Protein AF-A0A7C5C877-F1 (afdb_monomer_lite)

Radius of gyration: 22.72 Å; chains: 1; bounding box: 94×24×44 Å

Foldseek 3Di:
DDDDDDDDPPPPPPPPPPPQPAWAKDFPPDQEAAAADDPRQWGKMATPDDDPDDDDPQKAKKKWKWKDDPVGIDIDIDSDRIDTDGRNDFAKIWIKMKIFIGGPPDPHGPDIHIHDIDIGGYDHCPDD

Structure (mmCIF, N/CA/C/O backbone):
data_AF-A0A7C5C877-F1
#
_entry.id   AF-A0A7C5C877-F1
#
loop_
_atom_site.group_PDB
_atom_site.id
_atom_site.type_symbol
_atom_site.label_atom_id
_atom_site.label_alt_id
_atom_site.label_comp_id
_atom_site.label_asym_id
_atom_site.label_entity_id
_atom_site.label_seq_id
_atom_site.pdbx_PDB_ins_code
_atom_site.Cartn_x
_atom_site.Cartn_y
_atom_site.Cartn_z
_atom_site.occupancy
_atom_site.B_iso_or_equiv
_atom_site.auth_seq_id
_atom_site.auth_comp_id
_atom_site.auth_asym_id
_atom_site.auth_atom_id
_atom_site.pdbx_PDB_model_num
ATOM 1 N N . MET A 1 1 ? -73.601 10.377 4.328 1.00 44.19 1 MET A N 1
ATOM 2 C CA . MET A 1 1 ? -72.405 10.829 5.078 1.00 44.19 1 MET A CA 1
ATOM 3 C C . MET A 1 1 ? -71.413 9.675 5.220 1.00 44.19 1 MET A C 1
ATOM 5 O O . MET A 1 1 ? -71.690 8.744 5.959 1.00 44.19 1 MET A O 1
ATOM 9 N N . ARG A 1 2 ? -70.276 9.697 4.513 1.00 41.47 2 ARG A N 1
ATOM 10 C CA . ARG A 1 2 ? -69.139 8.786 4.758 1.00 41.47 2 ARG A CA 1
ATOM 11 C C . ARG A 1 2 ? -67.857 9.619 4.726 1.00 41.47 2 ARG A C 1
ATOM 13 O O . ARG A 1 2 ? -67.434 10.057 3.661 1.00 41.47 2 ARG A O 1
ATOM 20 N N . LYS A 1 3 ? -67.292 9.893 5.905 1.00 45.81 3 LYS A N 1
ATOM 21 C CA . LYS A 1 3 ? -66.025 10.619 6.072 1.00 45.81 3 LYS A CA 1
ATOM 22 C C . LYS A 1 3 ? -64.880 9.697 5.644 1.00 45.81 3 LYS A C 1
ATOM 24 O O . LYS A 1 3 ? -64.677 8.654 6.255 1.00 45.81 3 LYS A O 1
ATOM 29 N N . ARG A 1 4 ? -64.151 10.062 4.586 1.00 47.81 4 ARG A N 1
ATOM 30 C CA . ARG A 1 4 ? -62.891 9.406 4.209 1.00 47.81 4 ARG A CA 1
ATOM 31 C C . ARG A 1 4 ? -61.760 10.098 4.968 1.00 47.81 4 ARG A C 1
ATOM 33 O O . ARG A 1 4 ? -61.386 11.212 4.618 1.00 47.81 4 ARG A O 1
ATOM 40 N N . VAL A 1 5 ? -61.249 9.455 6.012 1.00 53.59 5 VAL A N 1
ATOM 41 C CA . VAL A 1 5 ? -60.020 9.880 6.693 1.00 53.59 5 VAL A CA 1
ATOM 42 C C . VAL A 1 5 ? -58.850 9.393 5.840 1.00 53.59 5 VAL A C 1
ATOM 44 O O . VAL A 1 5 ? -58.632 8.191 5.718 1.00 53.59 5 VAL A O 1
ATOM 47 N N . LYS A 1 6 ? -58.142 10.315 5.179 1.00 48.38 6 LYS A N 1
ATOM 48 C CA . LYS A 1 6 ? -56.889 10.009 4.480 1.00 48.38 6 LYS A CA 1
ATOM 49 C C . LYS A 1 6 ? -55.763 10.013 5.513 1.00 48.38 6 LYS A C 1
ATOM 51 O O . LYS A 1 6 ? -55.327 11.076 5.940 1.00 48.38 6 LYS A O 1
ATOM 56 N N . LEU A 1 7 ? -55.331 8.826 5.926 1.00 49.19 7 LEU A N 1
ATOM 57 C CA . LEU A 1 7 ? -54.122 8.633 6.718 1.00 49.19 7 LEU A CA 1
ATOM 58 C C . LEU A 1 7 ? -52.917 8.872 5.794 1.00 49.19 7 LEU A C 1
ATOM 60 O O . LEU A 1 7 ? -52.614 8.045 4.938 1.00 49.19 7 LEU A O 1
ATOM 64 N N . VAL A 1 8 ? -52.281 10.037 5.909 1.00 55.12 8 VAL A N 1
ATOM 65 C CA . VAL A 1 8 ? -51.034 10.343 5.198 1.00 55.12 8 VAL A CA 1
ATOM 66 C C . VAL A 1 8 ? -49.895 9.760 6.028 1.00 55.12 8 VAL A C 1
ATOM 68 O O . VAL A 1 8 ? -49.511 10.319 7.052 1.00 55.12 8 VAL A O 1
ATOM 71 N N . LEU A 1 9 ? -49.401 8.596 5.610 1.00 51.38 9 LEU A N 1
ATOM 72 C CA . LEU A 1 9 ? -48.213 7.969 6.176 1.00 51.38 9 LEU A CA 1
ATOM 73 C C . LEU A 1 9 ? -46.988 8.727 5.640 1.00 51.38 9 LEU A C 1
ATOM 75 O O . LEU A 1 9 ? -46.526 8.483 4.527 1.00 51.38 9 LEU A O 1
ATOM 79 N N . LEU A 1 10 ? -46.512 9.710 6.402 1.00 50.94 10 LEU A N 1
ATOM 80 C CA . LEU A 1 10 ? -45.287 10.440 6.090 1.00 50.94 10 LEU A CA 1
ATOM 81 C C . LEU A 1 10 ? -44.096 9.529 6.441 1.00 50.94 10 LEU A C 1
ATOM 83 O O . LEU A 1 10 ? -43.646 9.497 7.585 1.00 50.94 10 LEU A O 1
ATOM 87 N N . LEU A 1 11 ? -43.614 8.735 5.479 1.00 52.50 11 LEU A N 1
ATOM 88 C CA . LEU A 1 11 ? -42.321 8.063 5.613 1.00 52.50 11 LEU A CA 1
ATOM 89 C C . LEU A 1 11 ? -41.234 9.143 5.636 1.00 52.50 11 LEU A C 1
ATOM 91 O O . LEU A 1 11 ? -40.874 9.696 4.597 1.00 52.50 11 LEU A O 1
ATOM 95 N N . MET A 1 12 ? -40.701 9.438 6.823 1.00 53.53 12 MET A N 1
ATOM 96 C CA . MET A 1 12 ? -39.410 10.105 6.947 1.00 53.53 12 MET A CA 1
ATOM 97 C C . MET A 1 12 ? -38.342 9.145 6.424 1.00 53.53 12 MET A C 1
ATOM 99 O O . MET A 1 12 ? -37.824 8.302 7.155 1.00 53.53 12 MET A O 1
ATOM 103 N N . ALA A 1 13 ? -38.032 9.253 5.136 1.00 54.94 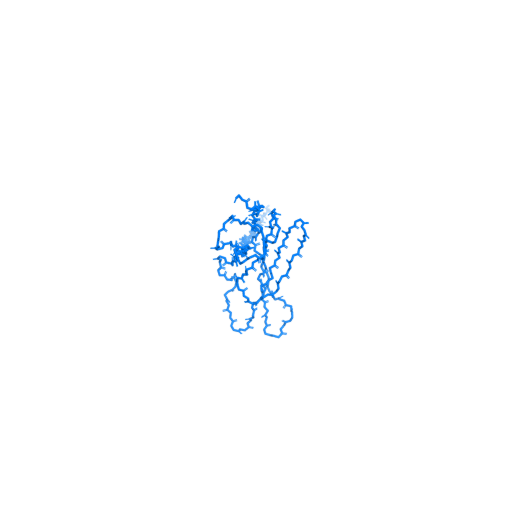13 ALA A N 1
ATOM 104 C CA . ALA A 1 13 ? -36.807 8.706 4.590 1.00 54.94 13 ALA A CA 1
ATOM 105 C C . ALA A 1 13 ? -35.647 9.510 5.193 1.00 54.94 13 ALA A C 1
ATOM 107 O O . ALA A 1 13 ? -35.285 10.574 4.695 1.00 54.94 13 ALA A O 1
ATOM 108 N N . PHE A 1 14 ? -35.088 9.019 6.300 1.00 53.91 14 PHE A N 1
ATOM 109 C CA . PHE A 1 14 ? -33.748 9.401 6.724 1.00 53.91 14 PHE A CA 1
ATOM 110 C C . PHE A 1 14 ? -32.793 8.951 5.618 1.00 53.91 14 PHE A C 1
ATOM 112 O O . PHE A 1 14 ? -32.356 7.802 5.574 1.00 53.91 14 PHE A O 1
ATOM 119 N N . GLY A 1 15 ? -32.516 9.859 4.684 1.00 44.53 15 GLY A N 1
ATOM 120 C CA . GLY A 1 15 ? -31.417 9.737 3.745 1.00 44.53 15 GLY A CA 1
ATOM 121 C C . GLY A 1 15 ? -30.114 9.816 4.525 1.00 44.53 15 GLY A C 1
ATOM 122 O O . GLY A 1 15 ? -29.498 10.875 4.605 1.00 44.53 15 GLY A O 1
ATOM 123 N N . PHE A 1 16 ? -29.698 8.702 5.123 1.00 50.19 16 PHE A N 1
ATOM 124 C CA . PHE A 1 16 ? -28.302 8.509 5.474 1.00 50.19 16 PHE A CA 1
ATOM 125 C C . PHE A 1 16 ? -27.538 8.442 4.155 1.00 50.19 16 PHE A C 1
ATOM 127 O O . PHE A 1 16 ? -27.385 7.378 3.557 1.00 50.19 16 PHE A O 1
ATOM 134 N N . VAL A 1 17 ? -27.074 9.599 3.682 1.00 48.03 17 VAL A N 1
ATOM 135 C CA . VAL A 1 17 ? -25.963 9.661 2.737 1.00 48.03 17 VAL A CA 1
ATOM 136 C C . VAL A 1 17 ? -24.753 9.186 3.533 1.00 48.03 17 VAL A C 1
ATOM 138 O O . VAL A 1 17 ? -24.036 9.968 4.153 1.00 48.03 17 VAL A O 1
ATOM 141 N N . GLY A 1 18 ? -24.612 7.866 3.639 1.00 41.88 18 GLY A N 1
ATOM 142 C CA . GLY A 1 18 ? -23.423 7.239 4.178 1.00 41.88 18 GLY A CA 1
ATOM 143 C C . GLY A 1 18 ? -22.291 7.574 3.228 1.00 41.88 18 GLY A C 1
ATOM 144 O O . GLY A 1 18 ? -22.078 6.862 2.253 1.00 41.88 18 GLY A O 1
ATOM 145 N N . ASN A 1 19 ? -21.598 8.683 3.481 1.00 46.97 19 ASN A N 1
ATOM 146 C CA . ASN A 1 19 ? -20.301 8.925 2.879 1.00 46.97 19 ASN A CA 1
ATOM 147 C C . ASN A 1 19 ? -19.415 7.778 3.360 1.00 46.97 19 ASN A C 1
ATOM 149 O O . ASN A 1 19 ? -18.946 7.785 4.499 1.00 46.97 19 ASN A O 1
ATOM 153 N N . ALA A 1 20 ? -19.262 6.750 2.526 1.00 54.75 20 ALA A N 1
ATOM 154 C CA . ALA A 1 20 ? -18.239 5.745 2.719 1.00 54.75 20 ALA A CA 1
ATOM 155 C C . ALA A 1 20 ? -16.915 6.510 2.747 1.00 54.75 20 ALA A C 1
ATOM 157 O O . ALA A 1 20 ? -16.483 7.044 1.727 1.00 54.75 20 ALA A O 1
ATOM 158 N N . GLN A 1 21 ? -16.339 6.667 3.937 1.00 64.50 21 GLN A N 1
ATOM 159 C CA . GLN A 1 21 ? -15.067 7.350 4.104 1.00 64.50 21 GLN A CA 1
ATOM 160 C C . GLN A 1 21 ? -14.004 6.481 3.435 1.00 64.50 21 GLN A C 1
ATOM 162 O O . GLN A 1 21 ? -13.572 5.467 3.981 1.00 64.50 21 GLN A O 1
ATOM 167 N N . MET A 1 22 ? -13.663 6.836 2.200 1.00 71.94 22 MET A N 1
ATOM 168 C CA . MET A 1 22 ? -12.561 6.230 1.473 1.00 71.94 22 MET A CA 1
ATOM 169 C C . MET A 1 22 ? -11.271 6.777 2.070 1.00 71.94 22 MET A C 1
ATOM 171 O O . MET A 1 22 ? -11.123 7.988 2.233 1.00 71.94 22 MET A O 1
ATOM 175 N N . ALA A 1 23 ? -10.349 5.887 2.419 1.00 82.50 23 ALA A N 1
ATOM 176 C CA . ALA A 1 23 ? -9.015 6.320 2.796 1.00 82.50 23 ALA A CA 1
ATOM 177 C C . ALA A 1 23 ? -8.287 6.836 1.538 1.00 82.50 23 ALA A C 1
ATOM 179 O O . ALA A 1 23 ? -8.535 6.352 0.437 1.00 82.50 23 ALA A O 1
ATOM 180 N N . VAL A 1 24 ? -7.408 7.824 1.655 1.00 87.88 24 VAL A N 1
ATOM 181 C CA . VAL A 1 24 ? -6.687 8.349 0.482 1.00 87.88 24 VAL A CA 1
ATOM 182 C C . VAL A 1 24 ? -5.215 8.010 0.612 1.00 87.88 24 VAL A C 1
ATOM 184 O O . VAL A 1 24 ? -4.666 8.251 1.680 1.00 87.88 24 VAL A O 1
ATOM 187 N N . ILE A 1 25 ? -4.584 7.478 -0.437 1.00 92.19 25 ILE A N 1
ATOM 188 C CA . ILE A 1 25 ? -3.132 7.274 -0.525 1.00 92.19 25 ILE A CA 1
ATOM 189 C C . ILE A 1 25 ? -2.518 8.128 -1.635 1.00 92.19 25 ILE A C 1
ATOM 191 O O . ILE A 1 25 ? -3.141 8.360 -2.672 1.00 92.19 25 ILE A O 1
ATOM 195 N N . SER A 1 26 ? -1.275 8.562 -1.436 1.00 92.44 26 SER A N 1
ATOM 196 C CA . SER A 1 26 ? -0.482 9.277 -2.439 1.00 92.44 26 SER A CA 1
ATOM 197 C C . SER A 1 26 ? 0.993 8.917 -2.325 1.00 92.44 26 SER A C 1
ATOM 199 O O . SER A 1 26 ? 1.465 8.534 -1.254 1.00 92.44 26 SER A O 1
ATOM 201 N N . SER A 1 27 ? 1.714 9.088 -3.432 1.00 92.06 27 SER A N 1
ATOM 202 C CA . SER A 1 27 ? 3.173 9.157 -3.418 1.00 92.06 27 SER A CA 1
ATOM 203 C C . SER A 1 27 ? 3.632 10.468 -2.788 1.00 92.06 27 SER A C 1
ATOM 205 O O . SER A 1 27 ? 3.024 11.515 -3.034 1.00 92.06 27 SER A O 1
ATOM 207 N N . ILE A 1 28 ? 4.682 10.404 -1.967 1.00 90.50 28 ILE A N 1
ATOM 208 C CA . ILE A 1 28 ? 5.293 11.570 -1.312 1.00 90.50 28 ILE A CA 1
ATOM 209 C C . ILE A 1 28 ? 6.635 11.974 -1.919 1.00 90.50 28 ILE A C 1
ATOM 211 O O . ILE A 1 28 ? 7.111 13.068 -1.632 1.00 90.50 28 ILE A O 1
ATOM 215 N N . ASN A 1 29 ? 7.250 11.123 -2.743 1.00 90.62 29 ASN A N 1
ATOM 216 C CA . ASN A 1 29 ? 8.569 11.376 -3.327 1.00 90.62 29 ASN A CA 1
ATOM 217 C C . ASN A 1 29 ? 8.544 11.583 -4.849 1.00 90.62 29 ASN A C 1
ATOM 219 O O . ASN A 1 29 ? 9.588 11.517 -5.485 1.00 90.62 29 ASN A O 1
ATOM 223 N N . GLY A 1 30 ? 7.373 11.879 -5.418 1.00 83.12 30 GLY A N 1
ATOM 224 C CA . GLY A 1 30 ? 7.227 12.251 -6.825 1.00 83.12 30 GLY A CA 1
ATOM 225 C C . GLY A 1 30 ? 6.203 11.409 -7.578 1.00 83.12 30 GLY A C 1
ATOM 226 O O . GLY A 1 30 ? 5.545 10.533 -7.012 1.00 83.12 30 GLY A O 1
ATOM 227 N N . SER A 1 31 ? 6.052 11.725 -8.860 1.00 79.06 31 SER A N 1
ATOM 228 C CA . SER A 1 31 ? 5.113 11.080 -9.787 1.00 79.06 31 SER A CA 1
ATOM 229 C C . SER A 1 31 ? 5.796 10.336 -10.932 1.00 79.06 31 SER A C 1
ATOM 231 O O . SER A 1 31 ? 5.124 9.602 -11.648 1.00 79.06 31 SER A O 1
ATOM 233 N N . GLU A 1 32 ? 7.100 10.532 -11.109 1.00 85.25 32 GLU A N 1
ATOM 234 C CA . GLU A 1 32 ? 7.893 9.948 -12.186 1.00 85.25 32 GLU A CA 1
ATOM 235 C C . GLU A 1 32 ? 9.014 9.127 -11.567 1.00 85.25 32 GLU A C 1
ATOM 237 O O . GLU A 1 32 ? 9.724 9.601 -10.679 1.00 85.25 32 GLU A O 1
ATOM 242 N N . PHE A 1 33 ? 9.145 7.886 -12.021 1.00 94.31 33 PHE A N 1
ATOM 243 C CA . PHE A 1 33 ? 10.113 6.941 -11.491 1.00 94.31 33 PHE A CA 1
ATOM 244 C C . PHE A 1 33 ? 10.800 6.210 -12.630 1.00 94.31 33 PHE A C 1
ATOM 246 O O . PHE A 1 33 ? 10.189 5.908 -13.655 1.00 94.31 33 PHE A O 1
ATOM 253 N N . CYS A 1 34 ? 12.060 5.874 -12.400 1.00 94.38 34 CYS A N 1
ATOM 254 C CA . CYS A 1 34 ? 12.795 4.932 -13.223 1.00 94.38 34 CYS A CA 1
ATOM 255 C C . CYS A 1 34 ? 12.672 3.532 -12.634 1.00 94.38 34 CYS A C 1
ATOM 257 O O . CYS A 1 34 ? 12.638 3.376 -11.410 1.00 94.38 34 CYS A O 1
ATOM 259 N N . SER A 1 35 ? 12.629 2.514 -13.488 1.00 95.75 35 SER A N 1
ATOM 260 C CA . SER A 1 35 ? 12.672 1.130 -13.031 1.00 95.75 35 SER A CA 1
ATOM 261 C C . SER A 1 35 ? 14.066 0.750 -12.543 1.00 95.75 35 SER A C 1
ATOM 263 O O . SER A 1 35 ? 15.056 1.116 -13.174 1.00 95.75 35 SER A O 1
ATOM 265 N N . GLY A 1 36 ? 14.152 -0.028 -11.465 1.00 93.88 36 GLY A N 1
ATOM 266 C CA . GLY A 1 36 ? 15.427 -0.531 -10.962 1.00 93.88 36 GLY A CA 1
ATOM 267 C C . GLY A 1 36 ? 15.357 -1.078 -9.538 1.00 93.88 36 GLY A C 1
ATOM 268 O O . GLY A 1 36 ? 14.287 -1.217 -8.948 1.00 93.88 36 GLY A O 1
ATOM 269 N N . TYR A 1 37 ? 16.523 -1.418 -8.992 1.00 90.69 37 TYR A N 1
ATOM 270 C CA . TYR A 1 37 ? 16.663 -1.994 -7.649 1.00 90.69 37 TYR A CA 1
ATOM 271 C C . TYR A 1 37 ? 17.350 -1.050 -6.648 1.00 90.69 37 TYR A C 1
ATOM 273 O O . TYR A 1 37 ? 17.552 -1.445 -5.497 1.00 90.69 37 TYR A O 1
ATOM 281 N N . GLY A 1 38 ? 17.713 0.164 -7.073 1.00 90.75 38 GLY A N 1
ATOM 282 C CA . GLY A 1 38 ? 18.279 1.206 -6.220 1.00 90.75 38 GLY A CA 1
ATOM 283 C C . GLY A 1 38 ? 17.224 1.846 -5.317 1.00 90.75 38 GLY A C 1
ATOM 284 O O . GLY A 1 38 ? 16.021 1.670 -5.518 1.00 90.75 38 GLY A O 1
ATOM 285 N N . GLU A 1 39 ? 17.663 2.580 -4.294 1.00 89.44 39 GLU A N 1
ATOM 286 C CA . GLU A 1 39 ? 16.761 3.262 -3.350 1.00 89.44 39 GLU A CA 1
ATOM 287 C C . GLU A 1 39 ? 15.918 4.350 -4.040 1.00 89.44 39 GLU A C 1
ATOM 289 O O . GLU A 1 39 ? 14.783 4.611 -3.648 1.00 89.44 39 GLU A O 1
ATOM 294 N N . GLU A 1 40 ? 16.435 4.927 -5.122 1.00 89.62 40 GLU A N 1
ATOM 295 C CA . GLU A 1 40 ? 15.757 5.876 -6.000 1.00 89.62 40 GLU A CA 1
ATOM 296 C C . GLU A 1 40 ? 14.576 5.267 -6.774 1.00 89.62 40 GLU A C 1
ATOM 298 O O . GLU A 1 40 ? 13.690 5.993 -7.222 1.00 89.62 40 GLU A O 1
ATOM 303 N N . ASN A 1 41 ? 14.516 3.936 -6.895 1.00 93.88 41 ASN A N 1
ATOM 304 C CA . ASN A 1 41 ? 13.454 3.215 -7.603 1.00 93.88 41 ASN A CA 1
ATOM 305 C C . ASN A 1 41 ? 12.313 2.786 -6.666 1.00 93.88 41 ASN A C 1
ATOM 307 O O . ASN A 1 41 ? 11.594 1.824 -6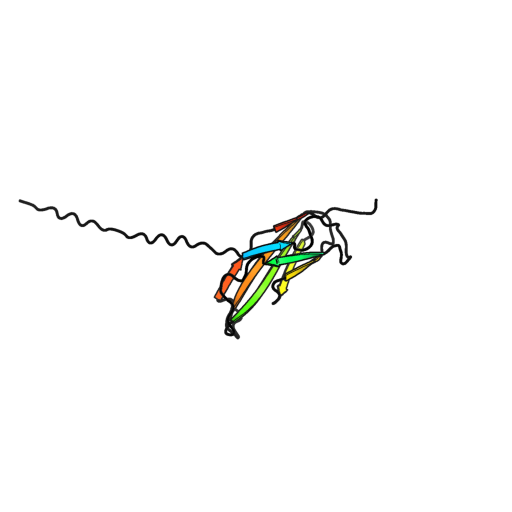.943 1.00 93.88 41 ASN A O 1
ATOM 311 N N . TYR A 1 42 ? 12.155 3.462 -5.528 1.00 95.56 42 TYR A N 1
ATOM 312 C CA . TYR A 1 42 ? 11.065 3.212 -4.594 1.00 95.56 42 TYR A CA 1
ATOM 313 C C . TYR A 1 42 ? 10.061 4.356 -4.632 1.00 95.56 42 TYR A C 1
ATOM 315 O O . TYR A 1 42 ? 10.410 5.514 -4.411 1.00 95.56 42 TYR A O 1
ATOM 323 N N . ALA A 1 43 ? 8.783 4.033 -4.812 1.00 95.50 43 ALA A N 1
ATOM 324 C CA . ALA A 1 43 ? 7.714 4.977 -4.519 1.00 95.50 43 ALA A CA 1
ATOM 325 C C . ALA A 1 43 ? 7.387 4.923 -3.028 1.00 95.50 43 ALA A C 1
ATOM 327 O O . ALA A 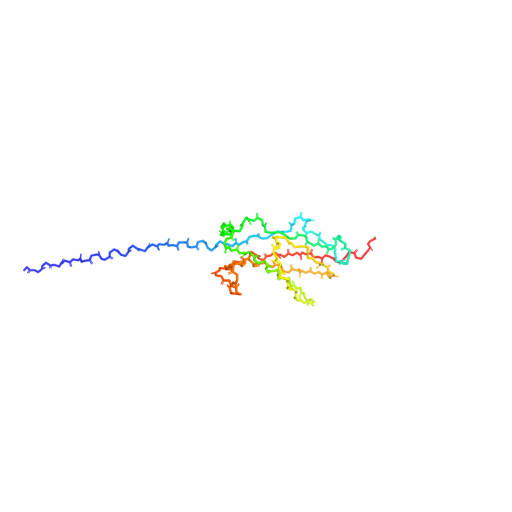1 43 ? 7.001 3.881 -2.493 1.00 95.50 43 ALA A O 1
ATOM 328 N N . HIS A 1 44 ? 7.515 6.055 -2.349 1.00 95.44 44 HIS A N 1
ATOM 329 C CA . HIS A 1 44 ? 7.108 6.188 -0.961 1.00 95.44 44 HIS A CA 1
ATOM 330 C C . HIS A 1 44 ? 5.638 6.570 -0.940 1.00 95.44 44 HIS A C 1
ATOM 332 O O . HIS A 1 44 ? 5.270 7.689 -1.288 1.00 95.44 44 HIS A O 1
ATOM 338 N N . LEU A 1 45 ? 4.790 5.627 -0.545 1.00 94.94 45 LEU A N 1
ATOM 339 C CA . LEU A 1 45 ? 3.357 5.846 -0.445 1.00 94.94 45 LEU A CA 1
ATOM 340 C C . LEU A 1 45 ? 2.955 6.058 1.005 1.00 94.94 45 LEU A C 1
ATOM 342 O O . LEU A 1 45 ? 3.433 5.361 1.898 1.00 94.94 45 LEU A O 1
ATOM 346 N N . CYS A 1 46 ? 2.026 6.973 1.239 1.00 94.56 46 CYS A N 1
ATOM 347 C CA . CYS A 1 46 ? 1.395 7.138 2.539 1.00 94.56 46 CYS A CA 1
ATOM 348 C C . CYS A 1 46 ? -0.095 7.407 2.381 1.00 94.56 46 CYS A C 1
ATOM 350 O O . CYS A 1 46 ? -0.569 7.832 1.323 1.00 94.56 46 CYS A O 1
ATOM 352 N N . PHE A 1 47 ? -0.842 7.167 3.450 1.00 91.06 47 PHE A N 1
ATOM 353 C CA . PHE A 1 47 ? -2.201 7.673 3.540 1.00 91.06 47 PHE A CA 1
ATOM 354 C C . PHE A 1 47 ? -2.170 9.204 3.736 1.00 91.06 47 PHE A C 1
ATOM 356 O O . PHE A 1 47 ? -1.472 9.728 4.595 1.00 91.06 47 PHE A O 1
ATOM 363 N N . VAL A 1 48 ? -2.919 9.950 2.931 1.00 87.38 48 VAL A N 1
ATOM 364 C CA . VAL A 1 48 ? -2.951 11.426 2.956 1.00 87.38 48 VAL A CA 1
ATOM 365 C C . VAL A 1 48 ? -3.901 11.942 4.037 1.00 87.38 48 VAL A C 1
ATOM 367 O O . VAL A 1 48 ? -3.731 13.029 4.583 1.00 87.38 48 VAL A O 1
ATOM 370 N N . SER A 1 49 ? -4.918 11.148 4.362 1.00 79.06 49 SER A N 1
ATOM 371 C CA . SER A 1 49 ? -5.892 11.440 5.406 1.00 79.06 49 SER A CA 1
ATOM 372 C C . SER A 1 49 ? -5.625 10.590 6.639 1.00 79.06 49 SER A C 1
ATOM 374 O O . SER A 1 49 ? -5.302 9.408 6.520 1.00 79.06 49 SER A O 1
ATOM 376 N N . GLY A 1 50 ? -5.872 11.154 7.823 1.00 75.50 50 GLY A N 1
ATOM 377 C CA . GLY A 1 50 ? -5.937 10.364 9.048 1.00 75.50 50 GLY A CA 1
ATOM 378 C C . GLY A 1 50 ? -6.935 9.194 8.940 1.00 75.50 50 GLY A C 1
ATOM 379 O O . GLY A 1 50 ? -7.820 9.203 8.079 1.00 75.50 50 GLY A O 1
ATOM 380 N N . PRO A 1 51 ? -6.793 8.172 9.799 1.00 79.44 51 PRO A N 1
ATOM 381 C CA . PRO A 1 51 ? -7.647 6.989 9.782 1.00 79.44 51 PRO A CA 1
ATOM 382 C C . PRO A 1 51 ? -9.146 7.358 9.895 1.00 79.44 51 PRO A C 1
ATOM 384 O O . PRO A 1 51 ? -9.483 8.192 10.739 1.00 79.44 51 PRO A O 1
ATOM 387 N N . PRO A 1 52 ? -10.051 6.732 9.108 1.00 80.75 52 PRO A N 1
ATOM 388 C CA . PRO A 1 52 ? -11.488 7.058 9.091 1.00 80.75 52 PRO A CA 1
ATOM 389 C C . PRO A 1 52 ? -12.162 7.021 10.472 1.00 80.75 52 PRO A C 1
ATOM 391 O O . PRO A 1 52 ? -13.007 7.846 10.809 1.00 80.75 52 PRO A O 1
ATOM 394 N N . ILE A 1 53 ? -11.752 6.067 11.307 1.00 85.12 53 ILE A N 1
ATOM 395 C CA . ILE A 1 53 ? -12.143 5.980 12.715 1.00 85.12 53 ILE A CA 1
ATOM 396 C C . ILE A 1 53 ? -10.962 6.460 13.585 1.00 85.12 53 ILE A C 1
ATOM 398 O O . ILE A 1 53 ? -9.855 5.930 13.414 1.00 85.12 53 ILE A O 1
ATOM 402 N N . PRO A 1 54 ? -11.176 7.399 14.534 1.00 85.38 54 PRO A N 1
ATOM 403 C CA . PRO A 1 54 ? -10.131 7.917 15.420 1.00 85.38 54 PRO A CA 1
ATOM 404 C C . PRO A 1 54 ? -9.460 6.819 16.234 1.00 85.38 54 PRO A C 1
ATOM 406 O O . PRO A 1 54 ? -10.151 6.059 16.903 1.00 85.38 54 PRO A O 1
ATOM 409 N N . VAL A 1 55 ? -8.128 6.756 16.219 1.00 82.62 55 VAL A N 1
ATOM 410 C CA . VAL A 1 55 ? -7.372 5.688 16.889 1.00 82.62 55 VAL A CA 1
ATOM 411 C C . VAL A 1 55 ? -7.560 5.733 18.406 1.00 82.62 55 VAL A C 1
ATOM 413 O O . VAL A 1 55 ? -7.412 6.780 19.029 1.00 82.62 55 VAL A O 1
ATOM 416 N N . SER A 1 56 ? -7.857 4.578 19.002 1.00 85.50 56 SER A N 1
ATOM 417 C CA . SER A 1 56 ? -7.957 4.381 20.449 1.00 85.50 56 SER A CA 1
ATOM 418 C C . SER A 1 56 ? -7.041 3.240 20.883 1.00 85.50 56 SER A C 1
ATOM 420 O O . SER A 1 56 ? -6.798 2.315 20.116 1.00 85.50 56 SER A O 1
ATOM 422 N N . SER A 1 57 ?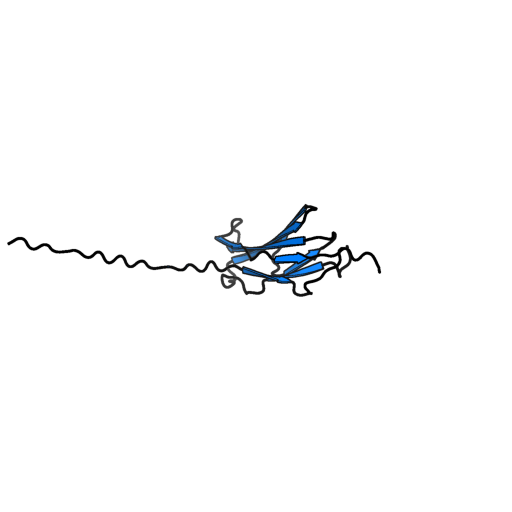 -6.580 3.261 22.134 1.00 86.88 57 SER A N 1
ATOM 423 C CA . SER A 1 57 ? -5.714 2.219 22.705 1.00 86.88 57 SER A CA 1
ATOM 424 C C . SER A 1 57 ? -6.367 0.834 22.792 1.00 86.88 57 SER A C 1
ATOM 426 O O . SER A 1 57 ? -5.671 -0.162 22.969 1.00 86.88 57 SER A O 1
ATOM 428 N N . ILE A 1 58 ? -7.695 0.746 22.662 1.00 89.38 58 ILE A N 1
ATOM 429 C CA . ILE A 1 58 ? -8.445 -0.520 22.735 1.00 89.38 58 ILE A CA 1
ATOM 430 C C . ILE A 1 58 ? -8.414 -1.325 21.427 1.00 89.38 58 ILE A C 1
ATOM 432 O O . ILE A 1 58 ? -8.851 -2.481 21.394 1.00 89.38 58 ILE A O 1
ATOM 436 N N . PHE A 1 59 ? -7.929 -0.727 20.339 1.00 89.75 59 PHE A N 1
ATOM 437 C CA . PHE A 1 59 ? -7.802 -1.392 19.052 1.00 89.75 59 PHE A CA 1
ATOM 438 C C . PHE A 1 59 ? -6.465 -1.085 18.384 1.00 89.75 59 PHE A C 1
ATOM 440 O O . PHE A 1 59 ? -5.803 -0.095 18.672 1.00 89.75 59 PHE A O 1
ATOM 447 N N . ARG A 1 60 ? -6.074 -1.962 17.462 1.00 91.38 60 ARG A N 1
ATOM 448 C CA . ARG A 1 60 ? -4.893 -1.795 16.613 1.00 91.38 60 ARG A CA 1
ATOM 449 C C . ARG A 1 60 ? -5.305 -1.634 15.157 1.00 91.38 60 ARG A C 1
ATOM 451 O O . ARG A 1 60 ? -6.358 -2.133 14.747 1.00 91.38 60 ARG A O 1
ATOM 458 N N . LEU A 1 61 ? -4.438 -0.977 14.400 1.00 92.75 61 LEU A N 1
ATOM 459 C CA . LEU A 1 61 ? -4.545 -0.847 12.955 1.00 92.75 61 LEU A CA 1
ATOM 460 C C . LEU A 1 61 ? -3.601 -1.831 12.275 1.00 92.75 61 LEU A C 1
ATOM 462 O O . LEU A 1 61 ? -2.474 -2.037 12.723 1.00 92.75 61 LEU A O 1
ATOM 466 N N . GLU A 1 62 ? -4.067 -2.409 11.180 1.00 94.44 62 GLU A N 1
ATOM 467 C CA . GLU A 1 62 ? -3.229 -3.112 10.218 1.00 94.44 62 GLU A CA 1
ATOM 468 C C . GLU A 1 62 ? -3.494 -2.525 8.837 1.00 94.44 62 GLU A C 1
ATOM 470 O O . GLU A 1 62 ? -4.647 -2.333 8.436 1.00 94.44 62 GLU A O 1
ATOM 475 N N . PHE A 1 63 ? -2.416 -2.249 8.119 1.00 94.81 63 PHE A N 1
ATOM 476 C CA . PHE A 1 63 ? -2.433 -1.743 6.763 1.00 94.81 63 PHE A CA 1
ATOM 477 C C . PHE A 1 63 ? -2.025 -2.860 5.815 1.00 94.81 63 PHE A C 1
ATOM 479 O O . PHE A 1 63 ? -0.950 -3.450 5.945 1.00 94.81 63 PHE A O 1
ATOM 486 N N . ARG A 1 64 ? -2.894 -3.147 4.850 1.00 96.62 64 ARG A N 1
ATOM 487 C CA . ARG A 1 64 ? -2.613 -4.073 3.757 1.00 96.62 64 ARG A CA 1
ATOM 488 C C . ARG A 1 64 ? -2.364 -3.277 2.491 1.00 96.62 64 ARG A C 1
ATOM 490 O O . ARG A 1 64 ? -3.305 -2.693 1.971 1.00 96.62 64 ARG A O 1
ATOM 497 N N . TRP A 1 65 ? -1.139 -3.306 1.990 1.00 97.31 65 TRP A N 1
ATOM 498 C CA . TRP A 1 65 ? -0.754 -2.693 0.721 1.00 97.31 65 TRP A CA 1
ATOM 499 C C . TRP A 1 65 ? -0.809 -3.741 -0.380 1.00 97.31 65 TRP A C 1
ATOM 501 O O . TRP A 1 65 ? -0.273 -4.834 -0.202 1.00 97.31 65 TRP A O 1
ATOM 511 N N . ILE A 1 66 ? -1.466 -3.420 -1.488 1.00 98.00 66 ILE A N 1
ATOM 512 C CA . ILE A 1 66 ? -1.606 -4.283 -2.659 1.00 98.00 66 ILE A CA 1
ATOM 513 C C . ILE A 1 66 ? -1.095 -3.495 -3.855 1.00 98.00 66 ILE A C 1
ATOM 515 O O . ILE A 1 66 ? -1.607 -2.420 -4.156 1.00 98.00 66 ILE A O 1
ATOM 519 N N . VAL A 1 67 ? -0.095 -4.048 -4.530 1.00 98.00 67 VAL A N 1
ATOM 520 C CA . VAL A 1 67 ? 0.515 -3.459 -5.720 1.00 98.00 67 VAL A CA 1
ATOM 521 C C . VAL A 1 67 ? 0.383 -4.454 -6.854 1.00 98.00 67 VAL A C 1
ATOM 523 O O . VAL A 1 67 ? 0.786 -5.609 -6.707 1.00 98.00 67 VAL A O 1
ATOM 526 N N . LYS A 1 68 ? -0.186 -4.016 -7.971 1.00 98.44 68 LYS A N 1
ATOM 527 C CA . LYS A 1 68 ? -0.349 -4.817 -9.182 1.00 98.44 6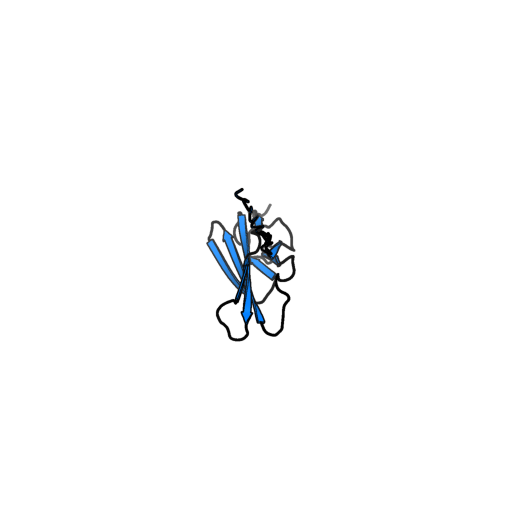8 LYS A CA 1
ATOM 528 C C . LYS A 1 68 ? 0.457 -4.200 -10.312 1.00 98.44 68 LYS A C 1
ATOM 530 O O . LYS A 1 68 ? 0.446 -2.989 -10.485 1.00 98.44 68 LYS A O 1
ATOM 535 N N . HIS A 1 69 ? 1.105 -5.058 -11.079 1.00 98.25 69 HIS A N 1
ATOM 536 C CA . HIS A 1 69 ? 1.866 -4.746 -12.282 1.00 98.25 69 HIS A CA 1
ATOM 537 C C . HIS A 1 69 ? 1.681 -5.902 -13.274 1.00 98.25 69 HIS A C 1
ATOM 539 O O . HIS A 1 69 ? 1.208 -6.978 -12.893 1.00 98.25 69 HIS A O 1
ATOM 545 N N . ASP A 1 70 ? 2.071 -5.722 -14.534 1.00 97.94 70 ASP A N 1
ATOM 546 C CA . ASP A 1 70 ? 1.993 -6.797 -15.531 1.00 97.94 70 ASP A CA 1
ATOM 547 C C . ASP A 1 70 ? 2.844 -8.032 -15.162 1.00 97.94 70 ASP A C 1
ATOM 549 O O . ASP A 1 70 ? 2.486 -9.160 -15.510 1.00 97.94 70 ASP A O 1
ATOM 553 N N . ARG A 1 71 ? 3.923 -7.845 -14.385 1.00 97.06 71 ARG A N 1
ATOM 554 C CA . ARG A 1 71 ? 4.815 -8.916 -13.918 1.00 97.06 71 ARG A CA 1
ATOM 555 C C . ARG A 1 71 ? 4.334 -9.609 -12.656 1.00 97.06 71 ARG A C 1
ATOM 557 O O . ARG A 1 71 ? 4.899 -10.642 -12.295 1.00 97.06 71 ARG A O 1
ATOM 564 N N . GLY A 1 72 ? 3.322 -9.083 -11.971 1.00 97.19 72 GLY A N 1
ATOM 565 C CA . GLY A 1 72 ? 2.812 -9.737 -10.778 1.00 97.19 72 GLY A CA 1
ATOM 566 C C . GLY A 1 72 ? 2.023 -8.850 -9.833 1.00 97.19 72 GLY A C 1
ATOM 567 O O . GLY A 1 72 ? 1.694 -7.697 -10.092 1.00 97.19 72 GLY A O 1
ATOM 568 N N . THR A 1 73 ? 1.679 -9.442 -8.696 1.00 98.12 73 THR A N 1
ATOM 569 C CA . THR A 1 73 ? 1.000 -8.754 -7.603 1.00 98.12 73 THR A CA 1
ATOM 570 C C . THR A 1 73 ? 1.765 -8.999 -6.320 1.00 98.12 73 THR A C 1
ATOM 572 O O . THR A 1 73 ? 2.075 -10.142 -5.983 1.00 98.12 73 THR A O 1
ATOM 575 N N . TRP A 1 74 ? 2.021 -7.928 -5.583 1.00 97.94 74 TRP A N 1
ATOM 576 C CA . TRP A 1 74 ? 2.679 -7.975 -4.289 1.00 97.94 74 TRP A CA 1
ATOM 577 C C . TRP A 1 74 ? 1.737 -7.463 -3.213 1.00 97.94 74 TRP A C 1
ATOM 579 O O . TRP A 1 74 ? 0.986 -6.506 -3.414 1.00 97.94 74 TRP A O 1
ATOM 589 N N . VAL A 1 75 ? 1.767 -8.134 -2.064 1.00 97.62 75 VAL A N 1
ATOM 590 C CA . VAL A 1 75 ? 0.918 -7.809 -0.922 1.00 97.62 75 VAL A CA 1
ATOM 591 C C . VAL A 1 75 ? 1.772 -7.750 0.331 1.00 97.62 75 VAL A C 1
ATOM 593 O O . VAL A 1 75 ? 2.520 -8.684 0.621 1.00 97.62 75 VAL A O 1
ATOM 596 N N . TRP A 1 76 ? 1.621 -6.676 1.100 1.00 97.00 76 TRP A N 1
ATOM 597 C CA . TRP A 1 76 ? 2.290 -6.506 2.386 1.00 97.00 76 TRP A CA 1
ATOM 598 C C . TRP A 1 76 ? 1.280 -6.186 3.475 1.00 97.00 76 TRP A C 1
ATOM 600 O O . TRP A 1 76 ? 0.358 -5.401 3.262 1.00 97.00 76 TRP A O 1
ATOM 610 N N . LEU A 1 77 ? 1.488 -6.770 4.653 1.00 95.69 77 LEU A N 1
ATOM 611 C CA . LEU A 1 77 ? 0.779 -6.425 5.880 1.00 95.69 77 LEU A CA 1
ATOM 612 C C . LEU A 1 77 ? 1.759 -5.709 6.804 1.00 95.69 77 LEU A C 1
ATOM 614 O O . LEU A 1 77 ? 2.856 -6.207 7.051 1.00 95.69 77 LEU A O 1
ATOM 618 N N . THR A 1 78 ? 1.382 -4.534 7.290 1.00 94.06 78 THR A N 1
ATOM 619 C CA . THR A 1 78 ? 2.219 -3.712 8.167 1.00 94.06 78 THR A CA 1
ATOM 620 C C . THR A 1 78 ? 1.360 -2.968 9.182 1.00 94.06 78 THR A C 1
ATOM 622 O O . THR A 1 78 ? 0.157 -2.802 8.999 1.00 94.06 78 THR A O 1
ATOM 625 N N . GLN A 1 79 ? 1.973 -2.510 10.267 1.00 90.31 79 GLN A N 1
ATOM 626 C CA . GLN A 1 79 ? 1.358 -1.553 11.193 1.00 90.31 79 GLN A CA 1
ATOM 627 C C . GLN A 1 79 ? 1.736 -0.105 10.849 1.00 90.31 79 GLN A C 1
ATOM 629 O O . GLN A 1 79 ? 1.274 0.818 11.515 1.00 90.31 79 GLN A O 1
ATOM 634 N N . SER A 1 80 ? 2.550 0.092 9.805 1.00 90.38 80 SER A N 1
ATOM 635 C CA . SER A 1 80 ? 2.941 1.415 9.330 1.00 90.38 80 SER A CA 1
ATOM 636 C C . SER A 1 80 ? 1.916 2.007 8.376 1.00 90.38 80 SER A C 1
ATOM 638 O O . SER A 1 80 ? 1.353 1.325 7.517 1.00 90.38 80 SER A O 1
ATOM 640 N N . PHE A 1 81 ? 1.715 3.306 8.532 1.00 90.62 81 PHE A N 1
ATOM 641 C CA . PHE A 1 81 ? 0.809 4.122 7.730 1.00 90.62 81 PHE A CA 1
ATOM 642 C C . PHE A 1 81 ? 1.421 4.539 6.377 1.00 90.62 81 PHE A C 1
ATOM 644 O O . PHE A 1 81 ? 0.748 5.101 5.516 1.00 90.62 81 PHE A O 1
ATOM 651 N N . ASP A 1 82 ? 2.697 4.237 6.176 1.00 93.56 82 ASP A N 1
ATOM 652 C CA . ASP A 1 82 ? 3.473 4.463 4.967 1.00 93.56 82 ASP A CA 1
ATOM 653 C C . ASP A 1 82 ? 4.146 3.166 4.493 1.00 93.56 82 ASP A C 1
ATOM 655 O O . ASP A 1 82 ? 4.300 2.191 5.241 1.00 93.56 82 ASP A O 1
ATOM 659 N N . ARG A 1 83 ? 4.527 3.137 3.215 1.00 94.81 83 ARG A N 1
ATOM 660 C CA . ARG A 1 83 ? 5.211 2.000 2.609 1.00 94.81 83 ARG A CA 1
ATOM 661 C C . ARG A 1 83 ? 6.127 2.447 1.468 1.00 94.81 83 ARG A C 1
ATOM 663 O O . ARG A 1 83 ? 5.627 2.998 0.489 1.00 94.81 83 ARG A O 1
ATOM 670 N N . PRO A 1 84 ? 7.432 2.128 1.527 1.00 95.38 84 PRO A N 1
ATOM 671 C CA . PRO A 1 84 ? 8.267 2.128 0.335 1.00 95.38 84 PRO A CA 1
ATOM 672 C C . PRO A 1 84 ? 7.885 0.929 -0.548 1.00 95.38 84 PRO A C 1
ATOM 674 O O . PRO A 1 84 ? 7.907 -0.225 -0.102 1.00 95.38 84 PRO A O 1
ATOM 677 N N . VAL A 1 85 ? 7.494 1.206 -1.790 1.00 95.69 85 VAL A N 1
ATOM 678 C CA . VAL A 1 85 ? 7.133 0.218 -2.811 1.00 95.69 85 VAL A CA 1
ATOM 679 C C . VAL A 1 85 ? 8.269 0.132 -3.832 1.00 95.69 85 VAL A C 1
ATOM 681 O O . VAL A 1 85 ? 8.524 1.133 -4.496 1.00 95.69 85 VAL A O 1
ATOM 684 N N . PRO A 1 86 ? 8.945 -1.024 -3.974 1.00 95.56 86 PRO A N 1
ATOM 685 C CA . PRO A 1 86 ? 9.987 -1.198 -4.984 1.00 95.56 86 PRO A CA 1
ATOM 686 C C . PRO A 1 86 ? 9.389 -1.224 -6.395 1.00 95.56 86 PRO A C 1
ATOM 688 O O . PRO A 1 86 ? 8.352 -1.858 -6.608 1.00 95.56 86 PRO A O 1
ATOM 691 N N . LEU A 1 87 ? 10.079 -0.607 -7.357 1.00 96.50 87 LEU A N 1
ATOM 692 C CA . LEU A 1 87 ? 9.665 -0.505 -8.761 1.00 96.50 87 LEU A CA 1
ATOM 693 C C . LEU A 1 87 ? 10.719 -1.136 -9.698 1.00 96.50 87 LEU A C 1
ATOM 695 O O . LEU A 1 87 ? 11.397 -0.434 -10.445 1.00 96.50 87 LEU A O 1
ATOM 699 N N . PRO A 1 88 ? 10.895 -2.470 -9.678 1.00 96.06 88 PRO A N 1
ATOM 700 C CA . PRO A 1 88 ? 11.970 -3.139 -10.419 1.00 96.06 88 PRO A CA 1
ATOM 701 C C . PRO A 1 88 ? 11.775 -3.183 -11.939 1.00 96.06 88 PRO A C 1
ATOM 703 O O . PRO A 1 88 ? 12.731 -3.431 -12.668 1.00 96.06 88 PRO A O 1
ATOM 706 N N . PHE A 1 89 ? 10.551 -2.981 -12.425 1.00 96.44 89 PHE A N 1
ATOM 707 C CA . PHE A 1 89 ? 10.201 -3.089 -13.843 1.00 96.44 89 PHE A CA 1
ATOM 708 C C . PHE A 1 89 ? 9.497 -1.825 -14.326 1.00 96.44 89 PHE A C 1
ATOM 710 O O . PHE A 1 89 ? 8.735 -1.231 -13.566 1.00 96.44 89 PHE A O 1
ATOM 717 N N . ALA A 1 90 ? 9.709 -1.448 -15.584 1.00 96.81 90 ALA A N 1
ATOM 718 C CA . ALA A 1 90 ? 8.958 -0.372 -16.220 1.00 96.81 90 ALA A CA 1
ATOM 719 C C . ALA A 1 90 ? 7.481 -0.759 -16.432 1.00 96.81 90 ALA A C 1
ATOM 721 O O . ALA A 1 90 ? 7.127 -1.942 -16.464 1.00 96.81 90 ALA A O 1
ATOM 722 N N . GLY A 1 91 ? 6.618 0.243 -16.580 1.00 96.38 91 GLY A N 1
ATOM 723 C CA . GLY A 1 91 ? 5.175 0.111 -16.759 1.00 96.38 91 GLY A CA 1
ATOM 724 C C . GLY A 1 91 ? 4.365 0.698 -15.603 1.00 96.38 91 GLY A C 1
ATOM 725 O O . GLY A 1 91 ? 4.892 1.364 -14.712 1.00 96.38 91 GLY A O 1
ATOM 726 N N . ASP A 1 92 ? 3.059 0.443 -15.634 1.00 96.94 92 ASP A N 1
ATOM 727 C CA . ASP A 1 92 ? 2.117 0.988 -14.660 1.00 96.94 92 ASP A CA 1
ATOM 728 C C . ASP A 1 92 ? 1.961 0.070 -13.448 1.00 96.94 92 ASP A C 1
ATOM 730 O O . ASP A 1 92 ? 1.675 -1.125 -13.573 1.00 96.94 92 ASP A O 1
ATOM 734 N N . TYR A 1 93 ? 2.089 0.656 -12.262 1.00 97.38 93 TYR A N 1
ATOM 735 C CA . TYR A 1 93 ? 1.788 0.004 -10.996 1.00 97.38 93 TYR A CA 1
ATOM 736 C C . TYR A 1 93 ? 0.477 0.553 -10.453 1.00 97.38 93 TYR A C 1
ATOM 738 O O . TYR A 1 93 ? 0.385 1.728 -10.103 1.00 97.38 93 TYR A O 1
ATOM 746 N N . GLU A 1 94 ? -0.532 -0.301 -10.328 1.00 97.62 94 GLU A N 1
ATOM 747 C CA . GLU A 1 94 ? -1.752 0.034 -9.600 1.00 97.62 94 GLU A CA 1
ATOM 748 C C . GLU A 1 94 ? -1.555 -0.285 -8.125 1.00 97.62 94 GLU A C 1
ATOM 750 O O . GLU A 1 94 ? -1.346 -1.441 -7.744 1.00 97.62 94 GLU A O 1
ATOM 755 N N . VAL A 1 95 ? -1.659 0.734 -7.282 1.00 96.81 95 VAL A N 1
ATOM 756 C CA . VAL A 1 95 ? -1.481 0.590 -5.844 1.00 96.81 95 VAL A CA 1
ATOM 757 C C . VAL A 1 95 ? -2.758 0.939 -5.111 1.00 96.81 95 VAL A C 1
ATOM 759 O O . VAL A 1 95 ? -3.381 1.970 -5.349 1.00 96.81 95 VAL A O 1
ATOM 762 N N . GLU A 1 96 ? -3.140 0.079 -4.180 1.00 96.12 96 GLU A N 1
ATOM 763 C CA . GLU A 1 96 ? -4.190 0.346 -3.212 1.00 96.12 96 GLU A CA 1
ATOM 764 C C . GLU A 1 96 ? -3.760 -0.120 -1.825 1.00 96.12 96 GLU A C 1
ATOM 766 O O . GLU A 1 96 ? -2.896 -0.986 -1.663 1.00 96.12 96 GLU A O 1
ATOM 771 N N . ALA A 1 97 ? -4.407 0.428 -0.809 1.00 95.88 97 ALA A N 1
ATOM 772 C CA . ALA A 1 97 ? -4.205 0.034 0.564 1.00 95.88 97 ALA A CA 1
ATOM 773 C C . ALA A 1 97 ? -5.545 -0.176 1.270 1.00 95.88 97 ALA A C 1
ATOM 775 O O . ALA A 1 97 ? -6.567 0.414 0.930 1.00 95.88 97 ALA A O 1
ATOM 776 N N . TRP A 1 98 ? -5.543 -1.025 2.286 1.00 95.12 98 TRP A N 1
ATOM 777 C CA . TRP A 1 98 ? -6.677 -1.222 3.176 1.00 95.12 98 TRP A CA 1
ATOM 778 C C . TRP A 1 98 ? -6.237 -0.933 4.598 1.00 95.12 98 TRP A C 1
ATOM 780 O O . TRP A 1 98 ? -5.239 -1.490 5.049 1.00 95.12 98 TRP A O 1
ATOM 790 N N . VAL A 1 99 ? -7.004 -0.122 5.320 1.00 94.31 99 VAL A N 1
ATOM 791 C CA . VAL A 1 99 ? -6.843 0.062 6.764 1.00 94.31 99 VAL A CA 1
ATOM 792 C C . VAL A 1 99 ? -7.886 -0.777 7.486 1.00 94.31 99 VAL A C 1
ATOM 794 O O . VAL A 1 99 ? -9.088 -0.628 7.267 1.00 94.31 99 VAL A O 1
ATOM 797 N N . SER A 1 100 ? -7.428 -1.693 8.332 1.00 94.75 100 SER A N 1
ATOM 798 C CA . SER A 1 100 ? -8.280 -2.626 9.065 1.00 94.75 100 SER A CA 1
ATOM 799 C C . SER A 1 100 ? -8.128 -2.436 10.568 1.00 94.75 100 SER A C 1
ATOM 801 O O . SER A 1 100 ? -7.018 -2.331 11.086 1.00 94.75 100 SER A O 1
ATOM 803 N N . TYR A 1 101 ? -9.258 -2.409 11.266 1.00 94.25 101 TYR A N 1
ATOM 804 C CA . TYR A 1 101 ? -9.342 -2.161 12.698 1.00 94.25 101 TYR A CA 1
ATOM 805 C C . TYR A 1 101 ? -9.658 -3.448 13.444 1.00 94.25 101 TYR A C 1
ATOM 807 O O . TYR A 1 101 ? -10.641 -4.130 13.141 1.00 94.25 101 TYR A O 1
ATOM 815 N N . PHE A 1 102 ? -8.865 -3.751 14.467 1.00 94.31 102 PHE A N 1
ATOM 816 C CA . PHE A 1 102 ? -9.009 -4.962 15.267 1.00 94.31 102 PHE A CA 1
ATOM 817 C C . PHE A 1 102 ? -9.051 -4.611 16.745 1.00 94.31 102 PHE A C 1
ATOM 819 O O . PHE A 1 102 ? -8.146 -3.946 17.245 1.00 94.31 102 PHE A O 1
ATOM 826 N N . PHE A 1 103 ? -10.032 -5.136 17.475 1.00 93.19 103 PHE A N 1
ATOM 827 C CA . PHE A 1 103 ? -9.948 -5.151 18.934 1.00 93.19 103 PHE A CA 1
ATOM 828 C C . PHE A 1 103 ? -8.737 -5.979 19.390 1.00 93.19 103 PHE A C 1
ATOM 830 O O . PHE A 1 103 ? -8.306 -6.909 18.694 1.00 93.19 103 PHE A O 1
ATOM 837 N N . GLY A 1 104 ? -8.175 -5.633 20.551 1.00 86.12 104 GLY A N 1
ATOM 838 C CA . GLY A 1 104 ? -7.071 -6.383 21.156 1.00 86.12 104 GLY A CA 1
ATOM 839 C C . GLY A 1 104 ? -7.364 -7.888 21.205 1.00 86.12 104 GLY A C 1
ATOM 840 O O . GLY A 1 104 ? -8.440 -8.299 21.625 1.00 86.12 104 GLY A O 1
ATOM 841 N N . GLY A 1 105 ? -6.431 -8.707 20.712 1.00 83.19 105 GLY A N 1
ATOM 842 C CA . GLY A 1 105 ? -6.563 -10.171 20.680 1.00 83.19 105 GLY A CA 1
ATOM 843 C C . GLY A 1 105 ? -7.431 -10.754 19.554 1.00 83.19 105 GLY A C 1
ATOM 844 O O . GLY A 1 105 ? -7.336 -11.949 19.287 1.00 83.19 105 GLY A O 1
ATOM 845 N N . ASN A 1 106 ? -8.223 -9.951 18.835 1.00 89.88 106 ASN A N 1
ATOM 846 C CA . ASN A 1 106 ? -9.063 -10.463 17.746 1.00 89.88 106 ASN A CA 1
ATOM 847 C C . ASN A 1 106 ? -8.275 -10.650 16.446 1.00 89.88 106 ASN A C 1
ATOM 849 O O . ASN A 1 106 ? -7.503 -9.777 16.058 1.00 89.88 106 ASN A O 1
ATOM 853 N N . VAL A 1 107 ? -8.540 -11.745 15.728 1.00 89.81 107 VAL A N 1
ATOM 854 C CA . VAL A 1 107 ? -7.945 -12.043 14.406 1.00 89.81 107 VAL A CA 1
ATOM 855 C C . VAL A 1 107 ? -8.779 -11.475 13.253 1.00 89.81 107 VAL A C 1
ATOM 857 O O . VAL A 1 107 ? -8.275 -11.301 12.151 1.00 89.81 107 VAL A O 1
ATOM 860 N N . ARG A 1 108 ? -10.060 -11.165 13.485 1.00 93.88 108 ARG A N 1
ATOM 861 C CA . ARG A 1 108 ? -10.961 -10.609 12.469 1.00 93.88 108 ARG A CA 1
ATOM 862 C C . ARG A 1 108 ? -11.131 -9.100 12.673 1.00 93.88 108 ARG A C 1
ATOM 864 O O . ARG A 1 108 ? -11.379 -8.695 13.814 1.00 93.88 108 ARG A O 1
ATOM 871 N N . PRO A 1 109 ? -11.045 -8.279 11.611 1.00 94.94 109 PRO A N 1
ATOM 872 C CA . PRO A 1 109 ? -11.289 -6.855 11.749 1.00 94.94 109 PRO A CA 1
ATOM 873 C C . PRO A 1 109 ? -12.775 -6.596 11.996 1.00 94.94 109 PRO A C 1
ATOM 875 O O . PRO A 1 109 ? -13.634 -7.273 11.426 1.00 94.94 109 PRO A O 1
ATOM 878 N N . PHE A 1 110 ? -13.082 -5.609 12.835 1.00 93.94 110 PHE A N 1
ATOM 879 C CA . PHE A 1 110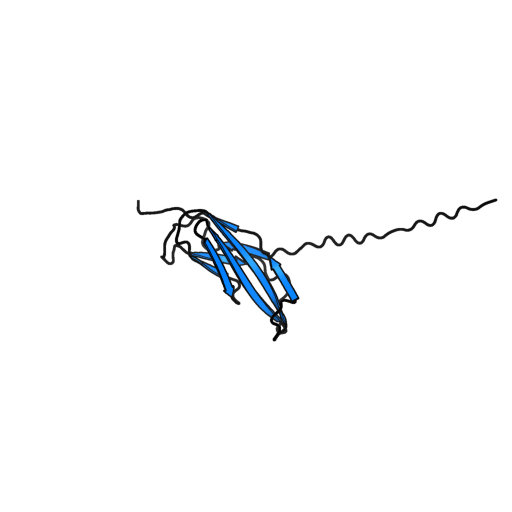 ? -14.458 -5.139 13.022 1.00 93.94 110 PHE A CA 1
ATOM 880 C C . PHE A 1 110 ? -14.842 -4.068 11.992 1.00 93.94 110 PHE A C 1
ATOM 882 O O . PHE A 1 110 ? -16.022 -3.885 11.713 1.00 93.94 110 PHE A O 1
ATOM 889 N N . ALA A 1 111 ? -13.851 -3.382 11.419 1.00 92.56 111 ALA A N 1
ATOM 890 C CA . ALA A 1 111 ? -14.021 -2.424 10.336 1.00 92.56 111 ALA A CA 1
ATOM 891 C C . ALA A 1 111 ? -12.813 -2.481 9.397 1.00 92.56 111 ALA A C 1
ATOM 893 O O . ALA A 1 111 ? -11.687 -2.723 9.837 1.00 92.56 111 ALA A O 1
ATOM 894 N N . SER A 1 112 ? -13.045 -2.264 8.107 1.00 93.44 112 SER A N 1
ATOM 895 C CA . SER A 1 112 ? -11.990 -2.203 7.100 1.00 93.44 112 SER A CA 1
ATOM 896 C C . SER A 1 112 ? -12.382 -1.211 6.017 1.00 93.44 112 SER A C 1
ATOM 898 O O . SER A 1 112 ? -13.523 -1.225 5.553 1.00 93.44 112 SER A O 1
ATOM 900 N N . PHE A 1 113 ? -11.447 -0.347 5.639 1.00 92.62 113 PHE A N 1
ATOM 901 C CA . PHE A 1 113 ? -11.663 0.707 4.658 1.00 92.62 113 PHE A CA 1
ATOM 902 C C . PHE A 1 113 ? -10.601 0.597 3.577 1.00 92.62 113 PHE A C 1
ATOM 904 O O . PHE A 1 113 ? -9.402 0.620 3.862 1.00 92.62 113 PHE A O 1
ATOM 911 N N . ARG A 1 114 ? -11.058 0.472 2.335 1.00 93.50 114 ARG A N 1
ATOM 912 C CA . ARG A 1 114 ? -10.200 0.508 1.154 1.00 93.50 114 ARG A CA 1
ATOM 913 C C . ARG A 1 114 ? -9.834 1.955 0.835 1.00 93.50 114 ARG A C 1
ATOM 915 O O . ARG A 1 114 ? -10.649 2.861 1.037 1.00 93.50 114 ARG A O 1
ATOM 922 N N . SER A 1 115 ? -8.623 2.157 0.336 1.00 93.50 115 SER A N 1
ATOM 923 C CA . SER A 1 115 ? -8.199 3.438 -0.200 1.00 93.50 115 SER A CA 1
ATOM 924 C C . SER A 1 115 ? -8.722 3.681 -1.619 1.00 93.50 115 SER A C 1
ATOM 926 O O . SER A 1 115 ? -9.338 2.805 -2.230 1.00 93.50 115 SER A O 1
ATOM 928 N N . ASN A 1 116 ? -8.427 4.850 -2.187 1.00 93.25 116 ASN A N 1
ATOM 929 C CA . ASN A 1 116 ? -8.391 4.986 -3.641 1.00 93.25 116 ASN A CA 1
ATOM 930 C C . ASN A 1 116 ? -7.302 4.077 -4.239 1.00 93.25 116 ASN A C 1
ATOM 932 O O . ASN A 1 116 ? -6.350 3.689 -3.555 1.00 93.25 116 ASN A O 1
ATOM 936 N N . THR A 1 117 ? -7.429 3.777 -5.528 1.00 95.25 117 THR A N 1
ATOM 937 C CA . THR A 1 117 ? -6.323 3.229 -6.315 1.00 95.25 117 THR A CA 1
ATOM 938 C C . THR A 1 117 ? -5.500 4.393 -6.863 1.00 95.25 117 THR A C 1
ATOM 940 O O . THR A 1 117 ? -6.066 5.353 -7.388 1.00 95.25 117 THR A O 1
ATOM 943 N N . THR A 1 118 ? -4.183 4.319 -6.714 1.00 93.31 118 THR A N 1
ATOM 944 C CA . THR A 1 118 ? -3.210 5.252 -7.289 1.00 93.31 118 THR A CA 1
ATOM 945 C C . THR A 1 118 ? -2.382 4.497 -8.314 1.00 93.31 118 THR A C 1
ATOM 947 O O . THR A 1 118 ? -1.863 3.427 -8.007 1.00 93.31 118 THR A O 1
ATOM 950 N N . THR A 1 119 ? -2.242 5.056 -9.512 1.00 95.38 119 THR A N 1
ATOM 951 C CA . THR A 1 119 ? -1.362 4.508 -10.547 1.00 95.38 119 THR A CA 1
ATOM 952 C C . THR A 1 119 ? -0.026 5.237 -10.510 1.00 95.38 119 THR A C 1
ATOM 954 O O . THR A 1 119 ? 0.003 6.467 -10.513 1.00 95.38 119 THR A O 1
ATOM 957 N N . ILE A 1 120 ? 1.067 4.482 -10.468 1.00 94.75 120 ILE A N 1
ATOM 958 C CA . ILE A 1 120 ? 2.433 4.995 -10.577 1.00 94.75 120 ILE A CA 1
ATOM 959 C C . ILE A 1 120 ? 2.973 4.559 -11.932 1.00 94.75 120 ILE A C 1
ATOM 961 O O . ILE A 1 120 ? 3.019 3.361 -12.211 1.00 94.75 120 ILE A O 1
ATOM 965 N N . HIS A 1 121 ? 3.380 5.523 -12.751 1.00 95.69 121 HIS A N 1
ATOM 966 C CA . HIS A 1 121 ? 4.027 5.246 -14.025 1.00 95.69 121 HIS A CA 1
ATOM 967 C C . HIS A 1 121 ? 5.540 5.147 -13.826 1.00 95.69 121 HIS A C 1
ATOM 969 O O . HIS A 1 121 ? 6.144 6.024 -13.203 1.00 95.69 121 HIS A O 1
ATOM 975 N N . VAL A 1 122 ? 6.141 4.077 -14.342 1.00 96.31 122 VAL A N 1
ATOM 976 C CA . VAL A 1 122 ? 7.575 3.810 -14.214 1.00 96.31 122 VAL A CA 1
ATOM 977 C C . VAL A 1 122 ? 8.182 3.649 -15.598 1.00 96.31 122 VAL A C 1
ATOM 979 O O . VAL A 1 122 ? 7.782 2.767 -16.357 1.00 96.31 122 VAL A O 1
ATOM 982 N N . SER A 1 123 ? 9.161 4.483 -15.918 1.00 95.62 123 SER A N 1
ATOM 983 C CA . SER A 1 123 ? 9.869 4.451 -17.196 1.00 95.62 123 SER A CA 1
ATOM 984 C C . SER A 1 123 ? 11.062 3.502 -17.142 1.00 95.62 123 SER A C 1
ATOM 986 O O . SER A 1 123 ? 11.676 3.311 -16.090 1.00 95.62 123 SER A O 1
ATOM 988 N N . ASP A 1 124 ? 11.416 2.936 -18.294 1.00 94.19 124 ASP A N 1
ATOM 989 C CA . ASP A 1 124 ? 12.723 2.308 -18.472 1.00 94.19 124 ASP A CA 1
ATOM 990 C C . ASP A 1 124 ? 13.746 3.417 -18.738 1.00 94.19 124 ASP A C 1
ATOM 992 O O . ASP A 1 124 ? 13.676 4.096 -19.762 1.00 94.19 124 ASP A O 1
ATOM 996 N N . CYS A 1 125 ? 14.631 3.653 -17.773 1.00 89.25 125 CYS A N 1
ATOM 997 C CA . CYS A 1 125 ? 15.610 4.736 -17.821 1.00 89.25 125 CYS A CA 1
ATOM 998 C C . CYS A 1 125 ? 17.028 4.221 -18.060 1.00 89.25 125 CYS A C 1
ATOM 1000 O O . CYS A 1 125 ? 17.964 4.881 -17.620 1.00 89.25 125 CYS A O 1
ATOM 1002 N N . THR A 1 126 ? 17.204 3.042 -18.677 1.00 75.31 126 THR A N 1
ATOM 1003 C CA . THR A 1 126 ? 18.540 2.552 -19.049 1.00 75.31 126 THR A CA 1
ATOM 1004 C C . THR A 1 126 ? 19.327 3.659 -19.745 1.00 75.31 126 THR A C 1
ATOM 1006 O O . THR A 1 126 ? 18.962 4.046 -20.852 1.00 75.31 126 THR A O 1
ATOM 1009 N N . ASP A 1 127 ? 20.340 4.144 -19.026 1.00 51.78 127 ASP A N 1
ATOM 1010 C CA . ASP A 1 127 ? 21.307 5.201 -19.319 1.00 51.78 127 ASP A CA 1
ATOM 1011 C C . ASP A 1 127 ? 21.182 5.869 -20.705 1.00 51.78 127 ASP A C 1
ATOM 1013 O O . ASP A 1 127 ? 21.562 5.290 -21.728 1.00 51.78 127 ASP A O 1
ATOM 1017 N N . GLU A 1 128 ? 20.719 7.127 -20.721 1.00 43.91 128 GLU A N 1
ATOM 1018 C CA . GLU A 1 128 ? 21.320 8.121 -21.628 1.00 43.91 128 GLU A CA 1
ATOM 1019 C C . GLU A 1 128 ? 22.787 8.369 -21.242 1.00 43.91 128 GLU A C 1
ATOM 1021 O O . GLU A 1 128 ? 23.081 8.446 -20.024 1.00 43.91 128 GLU A O 1
#

Sequence (128 aa):
MRKRVKLVLLLMAFGFVGNAQMAVISSINGSEFCSGYGEENYAHLCFVSGPPIPVSSIFRLEFRWIVKHDRGTWVWLTQSFDRPVPLPFAGDYEVEAWVSYFFGGNVRPFASFRSNTTTIHVSDCTDE

Secondary structure (DSSP, 8-state):
----------------------B-EEESS-SEEE-SSSGGGEEEEEESS--SSPP-TTEEEEEEEEEEETTEEEEEEES-SEEEEE--SSEEEEEEEEEEEEETT-SS-SEEEEB--EEEEEE-----

pLDDT: mean 84.58, std 17.1, range [41.47, 98.44]